Protein AF-A0A952M160-F1 (afdb_monomer_lite)

Sequence (123 aa):
MTPTAAKKGMSYHTGRQPVRLNLLPGMPLDPETYRHLLAVDTAHTLELADSRVKDKSGVEQESHLLRELDADHNIVAHYRVWTHQSLKPPYRRQRGWEKYSPGMTLLDREIRFSTPENGNTLH

Structure (mmCIF, N/CA/C/O backbone):
data_AF-A0A952M160-F1
#
_entry.id   AF-A0A952M160-F1
#
loop_
_atom_site.group_PDB
_atom_site.id
_atom_site.type_symbol
_atom_site.label_atom_id
_atom_site.label_alt_id
_atom_site.label_comp_id
_atom_site.label_asym_id
_atom_site.label_entity_id
_atom_site.label_seq_id
_atom_site.pdbx_PDB_ins_code
_atom_site.Cartn_x
_atom_site.Cartn_y
_atom_site.Cartn_z
_atom_site.occupancy
_atom_site.B_iso_or_equiv
_atom_site.auth_seq_id
_atom_site.auth_comp_id
_atom_site.auth_asym_id
_atom_site.auth_atom_id
_atom_site.pdbx_PDB_model_num
ATOM 1 N N . MET A 1 1 ? -38.369 -43.000 13.986 1.00 36.91 1 MET A N 1
ATOM 2 C CA . MET A 1 1 ? -37.064 -43.628 14.278 1.00 36.91 1 MET A CA 1
ATOM 3 C C . MET A 1 1 ? -36.088 -43.217 13.180 1.00 36.91 1 MET A C 1
ATOM 5 O O . MET A 1 1 ? -36.405 -43.422 12.020 1.00 36.91 1 MET A O 1
ATOM 9 N N . THR A 1 2 ? -34.992 -42.561 13.592 1.00 45.69 2 THR A N 1
ATOM 10 C CA . THR A 1 2 ? -33.736 -42.217 12.872 1.00 45.69 2 THR A CA 1
ATOM 11 C C . THR A 1 2 ? -33.776 -41.461 11.531 1.00 45.69 2 THR A C 1
ATOM 13 O O . THR A 1 2 ? -34.084 -42.057 10.504 1.00 45.69 2 THR A O 1
ATOM 16 N N . PRO A 1 3 ? -33.289 -40.202 11.491 1.00 44.47 3 PRO A N 1
ATOM 17 C CA . PRO A 1 3 ? -32.655 -39.632 10.305 1.00 44.47 3 PRO A CA 1
ATOM 18 C C . PRO A 1 3 ? -31.146 -39.951 10.279 1.00 44.47 3 PRO A C 1
ATOM 20 O O . PRO A 1 3 ? -30.416 -39.677 11.233 1.00 44.47 3 PRO A O 1
ATOM 23 N N . THR A 1 4 ? -30.678 -40.528 9.171 1.00 44.50 4 THR A N 1
ATOM 24 C CA . THR A 1 4 ? -29.259 -40.796 8.892 1.00 44.50 4 THR A CA 1
ATOM 25 C C . THR A 1 4 ? -28.547 -39.502 8.505 1.00 44.50 4 THR A C 1
ATOM 27 O O . THR A 1 4 ? -28.849 -38.890 7.482 1.00 44.50 4 THR A O 1
ATOM 30 N N . ALA A 1 5 ? -27.582 -39.094 9.327 1.00 43.00 5 ALA A N 1
ATOM 31 C CA . ALA A 1 5 ? -26.695 -37.970 9.070 1.00 43.00 5 ALA A CA 1
ATOM 32 C C . ALA A 1 5 ? -25.625 -38.340 8.029 1.00 43.00 5 ALA A C 1
ATOM 34 O O . ALA A 1 5 ? -24.817 -39.239 8.255 1.00 43.00 5 ALA A O 1
ATOM 35 N N . ALA A 1 6 ? -25.568 -37.601 6.920 1.00 42.31 6 ALA A N 1
ATOM 36 C CA . ALA A 1 6 ? -24.436 -37.614 5.999 1.00 42.31 6 ALA A CA 1
ATOM 37 C C . ALA A 1 6 ? -23.590 -36.350 6.224 1.00 42.31 6 ALA A C 1
ATOM 39 O O . ALA A 1 6 ? -23.923 -35.264 5.753 1.00 42.31 6 ALA A O 1
ATOM 40 N N . LYS A 1 7 ? -22.481 -36.493 6.960 1.00 44.91 7 LYS A N 1
ATOM 41 C CA . LYS A 1 7 ? -21.396 -35.502 6.999 1.00 44.91 7 LYS A CA 1
ATOM 42 C C . LYS A 1 7 ? -20.694 -35.510 5.641 1.00 44.91 7 LYS A C 1
ATOM 44 O O . LYS A 1 7 ? -20.002 -36.473 5.322 1.00 44.91 7 LYS A O 1
ATOM 49 N N . LYS A 1 8 ? -20.826 -34.435 4.864 1.00 40.16 8 LYS A N 1
ATOM 50 C CA . LYS A 1 8 ? -19.948 -34.168 3.719 1.00 40.16 8 LYS A CA 1
ATOM 51 C C . LYS A 1 8 ? -19.018 -33.023 4.105 1.00 40.16 8 LYS A C 1
ATOM 53 O O . LYS A 1 8 ? -19.473 -31.913 4.360 1.00 40.16 8 LYS A O 1
ATOM 58 N N . GLY A 1 9 ? -17.729 -33.337 4.225 1.00 35.25 9 GLY A N 1
ATOM 59 C CA . GLY A 1 9 ? -16.678 -32.362 4.482 1.00 35.25 9 GLY A CA 1
ATOM 60 C C . GLY A 1 9 ? -16.650 -31.330 3.362 1.00 35.25 9 GLY A C 1
ATOM 61 O O . GLY A 1 9 ? -16.377 -31.661 2.211 1.00 35.25 9 GLY A O 1
ATOM 62 N N . MET A 1 10 ? -16.968 -30.087 3.707 1.00 32.03 10 MET A N 1
ATOM 63 C CA . MET A 1 10 ? -16.784 -28.933 2.841 1.00 32.03 10 MET A CA 1
ATOM 64 C C . MET A 1 10 ? -15.321 -28.512 2.970 1.00 32.03 10 MET A C 1
ATOM 66 O O . MET A 1 10 ? -14.921 -27.847 3.923 1.00 32.03 10 MET A O 1
ATOM 70 N N . SER A 1 11 ? -14.495 -28.986 2.041 1.00 35.81 11 SER A N 1
ATOM 71 C CA . SER A 1 11 ? -13.146 -28.472 1.843 1.00 35.81 11 SER A CA 1
ATOM 72 C C . SER A 1 11 ? -13.253 -27.016 1.400 1.00 35.81 11 SER A C 1
ATOM 74 O O . SER A 1 11 ? -13.741 -26.732 0.308 1.00 35.81 11 SER A O 1
ATOM 76 N N . TYR A 1 12 ? -12.790 -26.088 2.235 1.00 31.55 12 TYR A N 1
ATOM 77 C CA . TYR A 1 12 ? -12.552 -24.713 1.813 1.00 31.55 12 TYR A CA 1
ATOM 78 C C . TYR A 1 12 ? -11.409 -24.733 0.796 1.00 31.55 12 TYR A C 1
ATOM 80 O O . TYR A 1 12 ? -10.233 -24.805 1.145 1.00 31.55 12 TYR A O 1
ATOM 88 N N . HIS A 1 13 ? -11.751 -24.742 -0.490 1.00 30.84 13 HIS A N 1
ATOM 89 C CA . HIS A 1 13 ? -10.811 -24.384 -1.540 1.00 30.84 13 HIS A CA 1
ATOM 90 C C . HIS A 1 13 ? -10.601 -22.875 -1.468 1.00 30.84 13 HIS A C 1
ATOM 92 O O . HIS A 1 13 ? -11.284 -22.101 -2.133 1.00 30.84 13 HIS A O 1
ATOM 98 N N . THR A 1 14 ? -9.639 -22.454 -0.649 1.00 40.44 14 THR A N 1
ATOM 99 C CA . THR A 1 14 ? -9.074 -21.102 -0.667 1.00 40.44 14 THR A CA 1
ATOM 100 C C . THR A 1 14 ? -8.222 -20.950 -1.930 1.00 40.44 14 THR A C 1
ATOM 102 O O . THR A 1 14 ? -7.002 -20.817 -1.883 1.00 40.44 14 THR A O 1
ATOM 105 N N . GLY A 1 15 ? -8.868 -21.028 -3.094 1.00 31.20 15 GLY A N 1
ATOM 106 C CA . GLY A 1 15 ? -8.278 -20.721 -4.388 1.00 31.20 15 GLY A CA 1
ATOM 107 C C . GLY A 1 15 ? -8.094 -19.214 -4.509 1.00 31.20 15 GLY A C 1
ATOM 108 O O . GLY A 1 15 ? -8.869 -18.548 -5.187 1.00 31.20 15 GLY A O 1
ATOM 109 N N . ARG A 1 16 ? -7.086 -18.666 -3.819 1.00 36.38 16 ARG A N 1
ATOM 110 C CA . ARG A 1 16 ? -6.612 -17.292 -4.023 1.00 36.38 16 ARG A CA 1
ATOM 111 C C . ARG A 1 16 ? -6.083 -17.186 -5.451 1.00 36.38 16 ARG A C 1
ATOM 113 O O . ARG A 1 16 ? -4.928 -17.514 -5.708 1.00 36.38 16 ARG A O 1
ATOM 120 N N . GLN A 1 17 ? -6.911 -16.725 -6.384 1.00 30.89 17 GLN A N 1
ATOM 121 C CA . GLN A 1 17 ? -6.378 -16.197 -7.632 1.00 30.89 17 GLN A CA 1
ATOM 122 C C . GLN A 1 17 ? -5.652 -14.883 -7.309 1.00 30.89 17 GLN A C 1
ATOM 124 O O . GLN A 1 17 ? -6.264 -13.984 -6.727 1.00 30.89 17 GLN A O 1
ATOM 129 N N . PRO A 1 18 ? -4.353 -14.741 -7.626 1.00 35.19 18 PRO A N 1
ATOM 130 C CA . PRO A 1 18 ? -3.667 -13.476 -7.443 1.00 35.19 18 PRO A CA 1
ATOM 131 C C . PRO A 1 18 ? -4.228 -12.492 -8.466 1.00 35.19 18 PRO A C 1
ATOM 133 O O . PRO A 1 18 ? -3.899 -12.562 -9.650 1.00 35.19 18 PRO A O 1
ATOM 136 N N . VAL A 1 19 ? -5.070 -11.565 -8.009 1.00 40.06 19 VAL A N 1
ATOM 137 C CA . VAL A 1 19 ? -5.509 -10.433 -8.826 1.00 40.06 19 VAL A CA 1
ATOM 138 C C . VAL A 1 19 ? -4.243 -9.729 -9.317 1.00 40.06 19 VAL A C 1
ATOM 140 O O . VAL A 1 19 ? -3.422 -9.252 -8.524 1.00 40.06 19 VAL A O 1
ATOM 143 N N . ARG A 1 20 ? -4.001 -9.749 -10.633 1.00 39.59 20 ARG A N 1
ATOM 144 C CA . ARG A 1 20 ? -2.881 -9.023 -11.231 1.00 39.59 20 ARG A CA 1
ATOM 145 C C . ARG A 1 20 ? -3.230 -7.541 -11.179 1.00 39.59 20 ARG A C 1
ATOM 147 O O . ARG A 1 20 ? -3.818 -7.012 -12.112 1.00 39.59 20 ARG A O 1
ATOM 154 N N . LEU A 1 21 ? -2.850 -6.872 -10.093 1.00 50.12 21 LEU A N 1
ATOM 155 C CA . LEU A 1 21 ? -2.903 -5.417 -10.030 1.00 50.12 21 LEU A CA 1
ATOM 156 C C . LEU A 1 21 ? -1.817 -4.866 -10.964 1.00 50.12 21 LEU A C 1
ATOM 158 O O . LEU A 1 21 ? -0.642 -4.763 -10.593 1.00 50.12 21 LEU A O 1
ATOM 162 N N . ASN A 1 22 ? -2.178 -4.625 -12.222 1.00 49.25 22 ASN A N 1
ATOM 163 C CA . ASN A 1 22 ? -1.323 -3.935 -13.177 1.00 49.25 22 ASN A CA 1
ATOM 164 C C . ASN A 1 22 ? -1.337 -2.446 -12.822 1.00 49.25 22 ASN A C 1
ATOM 166 O O . ASN A 1 22 ? -2.024 -1.660 -13.459 1.00 49.25 22 ASN A O 1
ATOM 170 N N . LEU A 1 23 ? -0.591 -2.076 -11.780 1.00 56.03 23 LEU A N 1
ATOM 171 C CA . LEU A 1 23 ? -0.315 -0.678 -11.457 1.00 56.03 23 LEU A CA 1
ATOM 172 C C . LEU A 1 23 ? 0.464 -0.099 -12.640 1.00 56.03 23 LEU A C 1
ATOM 174 O O . LEU A 1 23 ? 1.600 -0.514 -12.883 1.00 56.03 23 LEU A O 1
ATOM 178 N N . LEU A 1 24 ? -0.174 0.730 -13.456 1.00 54.59 24 LEU A N 1
ATOM 179 C CA . LEU A 1 24 ? 0.523 1.481 -14.489 1.00 54.59 24 LEU A CA 1
ATOM 180 C C . LEU A 1 24 ? 1.120 2.727 -13.832 1.00 54.59 24 LEU A C 1
ATOM 182 O O . LEU A 1 24 ? 0.429 3.361 -13.032 1.00 54.59 24 LEU A O 1
ATOM 186 N N . PRO A 1 25 ? 2.377 3.070 -14.141 1.00 52.41 25 PRO A N 1
ATOM 187 C CA . PRO A 1 25 ? 2.999 4.248 -13.562 1.00 52.41 25 PRO A CA 1
ATOM 188 C C . PRO A 1 25 ? 2.256 5.522 -13.971 1.00 52.41 25 PRO A C 1
ATOM 190 O O . PRO A 1 25 ? 1.827 5.663 -15.119 1.00 52.41 25 PRO A O 1
ATOM 193 N N . GLY A 1 26 ? 2.097 6.447 -13.022 1.00 53.84 26 GLY A N 1
ATOM 194 C CA . GLY A 1 26 ? 1.543 7.781 -13.277 1.00 53.84 26 GLY A CA 1
ATOM 195 C C . GLY A 1 26 ? 0.014 7.881 -13.349 1.00 53.84 26 GLY A C 1
ATOM 196 O O . GLY A 1 26 ? -0.496 8.944 -13.702 1.00 53.84 26 GLY A O 1
ATOM 197 N N . MET A 1 27 ? -0.737 6.829 -13.007 1.00 56.31 27 MET A N 1
ATOM 198 C CA . MET A 1 27 ? -2.191 6.947 -12.832 1.00 56.31 27 MET A CA 1
ATOM 199 C C . MET A 1 27 ? -2.548 7.458 -11.426 1.00 56.31 27 MET A C 1
ATOM 201 O O . MET A 1 27 ? -1.935 7.011 -10.454 1.00 56.31 27 MET A O 1
ATOM 205 N N . PRO A 1 28 ? -3.553 8.351 -11.285 1.00 56.88 28 PRO A N 1
ATOM 206 C CA . PRO A 1 28 ? -4.120 8.663 -9.979 1.00 56.88 28 PRO A CA 1
ATOM 207 C C . PRO A 1 28 ? -4.671 7.369 -9.381 1.00 56.88 28 PRO A C 1
ATOM 209 O O . PRO A 1 28 ? -5.586 6.751 -9.928 1.00 56.88 28 PRO A O 1
ATOM 212 N N . LEU A 1 29 ? -4.045 6.925 -8.297 1.00 70.44 29 LEU A N 1
ATOM 213 C CA . LEU A 1 29 ? -4.355 5.655 -7.666 1.00 70.44 29 LEU A CA 1
ATOM 214 C C . LEU A 1 29 ? -5.380 5.868 -6.568 1.00 70.44 29 LEU A C 1
ATOM 216 O O . LEU A 1 29 ? -5.098 6.480 -5.541 1.00 70.44 29 LEU A O 1
ATOM 220 N N . ASP A 1 30 ? -6.572 5.343 -6.816 1.00 81.81 30 ASP 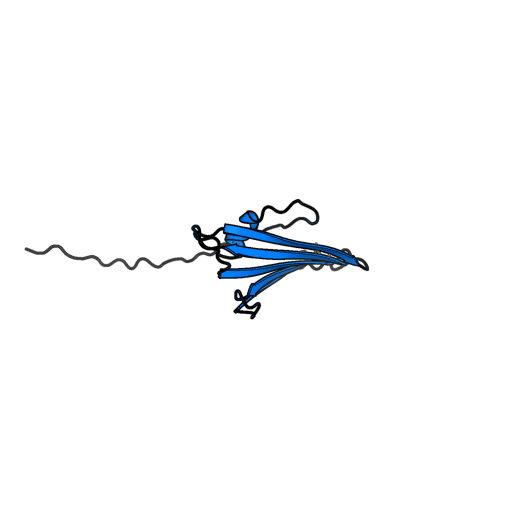A N 1
ATOM 221 C CA . 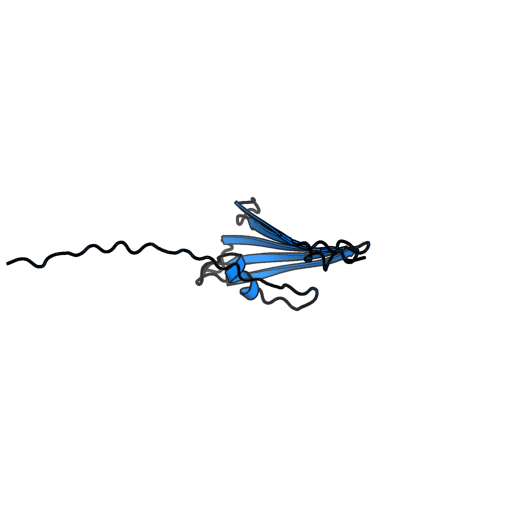ASP A 1 30 ? -7.616 5.238 -5.815 1.00 81.81 30 ASP A CA 1
ATOM 222 C C . ASP A 1 30 ? -7.193 4.213 -4.736 1.00 81.81 30 ASP A C 1
ATOM 224 O O . ASP A 1 30 ? -6.876 3.069 -5.089 1.00 81.81 30 ASP A O 1
ATOM 228 N N . PRO A 1 31 ? -7.149 4.588 -3.440 1.00 84.38 31 PRO A N 1
ATOM 229 C CA . PRO A 1 31 ? -6.704 3.717 -2.347 1.00 84.38 31 PRO A CA 1
ATOM 230 C C . PRO A 1 31 ? -7.430 2.372 -2.283 1.00 84.38 31 PRO A C 1
ATOM 232 O O . PRO A 1 31 ? -6.819 1.356 -1.938 1.00 84.38 31 PRO A O 1
ATOM 235 N N . GLU A 1 32 ? -8.707 2.337 -2.668 1.00 87.12 32 GLU A N 1
ATOM 236 C CA . GLU A 1 32 ? -9.526 1.125 -2.622 1.00 87.12 32 GLU A CA 1
ATOM 237 C C . GLU A 1 32 ? -9.051 0.074 -3.629 1.00 87.12 32 GLU A C 1
ATOM 239 O O . GLU A 1 32 ? -9.219 -1.127 -3.406 1.00 87.12 32 GLU A O 1
ATOM 244 N N . THR A 1 33 ? -8.328 0.491 -4.672 1.00 86.19 33 THR A N 1
ATOM 245 C CA . THR A 1 33 ? -7.647 -0.408 -5.618 1.00 86.19 33 THR A CA 1
ATOM 246 C C . THR A 1 33 ? -6.696 -1.383 -4.905 1.00 86.19 33 THR A C 1
ATOM 248 O O . THR A 1 33 ? -6.463 -2.498 -5.382 1.00 86.19 33 THR A O 1
ATOM 251 N N . TYR A 1 34 ? -6.167 -1.012 -3.733 1.00 86.00 34 TYR A N 1
ATOM 252 C CA . TYR A 1 34 ? -5.280 -1.858 -2.934 1.00 86.00 34 TYR A CA 1
ATOM 253 C C . TYR A 1 34 ? -5.999 -2.765 -1.937 1.00 86.00 34 TYR A C 1
ATOM 255 O O . TYR A 1 34 ? -5.371 -3.694 -1.426 1.00 86.00 34 TYR A O 1
ATOM 263 N N . ARG A 1 35 ? -7.296 -2.569 -1.673 1.00 89.00 35 ARG A N 1
ATOM 264 C CA . ARG A 1 35 ? -8.038 -3.303 -0.632 1.00 89.00 35 ARG A CA 1
ATOM 265 C C . ARG A 1 35 ? -7.904 -4.819 -0.787 1.00 89.00 35 ARG A C 1
ATOM 267 O O . ARG A 1 35 ? -7.569 -5.520 0.166 1.00 89.00 35 ARG A O 1
ATOM 274 N N . HIS A 1 36 ? -8.066 -5.322 -2.012 1.00 86.50 36 HIS A N 1
ATOM 275 C CA . HIS A 1 36 ? -7.909 -6.749 -2.312 1.00 86.50 36 HIS A CA 1
ATOM 276 C C . HIS A 1 36 ? -6.466 -7.248 -2.186 1.00 86.50 36 HIS A C 1
ATOM 278 O O . HIS A 1 36 ? -6.250 -8.394 -1.797 1.00 86.50 36 HIS A O 1
ATOM 284 N N . LEU A 1 37 ? -5.482 -6.411 -2.523 1.00 86.62 37 LEU A N 1
ATOM 285 C CA . LEU A 1 37 ? -4.065 -6.756 -2.400 1.00 86.62 37 LEU A CA 1
ATOM 286 C C . LEU A 1 37 ? -3.651 -6.873 -0.927 1.00 86.62 37 LEU A C 1
ATOM 288 O O . LEU A 1 37 ? -2.896 -7.774 -0.578 1.00 86.62 37 LEU A O 1
ATOM 292 N N . LEU A 1 38 ? -4.154 -5.964 -0.092 1.00 88.69 38 LEU A N 1
ATOM 293 C CA . LEU A 1 38 ? -3.763 -5.791 1.307 1.00 88.69 38 LEU A CA 1
ATOM 294 C C . LEU A 1 38 ? -4.647 -6.563 2.297 1.00 88.69 38 LEU A C 1
ATOM 296 O O . LEU A 1 38 ? -4.357 -6.556 3.494 1.00 88.69 38 LEU A O 1
ATOM 300 N N . ALA A 1 39 ? -5.708 -7.211 1.798 1.00 88.69 39 ALA A N 1
ATOM 301 C CA . ALA A 1 39 ? -6.709 -7.932 2.585 1.00 88.69 39 ALA A CA 1
ATOM 302 C C . ALA A 1 39 ? -7.255 -7.098 3.761 1.00 88.69 39 ALA A C 1
ATOM 304 O O . ALA A 1 39 ? -7.369 -7.595 4.879 1.00 88.69 39 ALA A O 1
ATOM 305 N N . VAL A 1 40 ? -7.549 -5.822 3.495 1.00 88.94 40 VAL A N 1
ATOM 306 C CA . VAL A 1 40 ? -8.130 -4.893 4.476 1.00 88.94 40 VAL A CA 1
ATOM 307 C C . VAL A 1 40 ? -9.581 -5.270 4.750 1.00 88.94 40 VAL A C 1
ATOM 309 O O . VAL A 1 40 ? -10.304 -5.669 3.831 1.00 88.94 40 VAL A O 1
ATOM 312 N N . ASP A 1 41 ? -9.992 -5.162 6.014 1.00 90.06 41 ASP A N 1
ATOM 313 C CA . ASP A 1 41 ? -11.363 -5.459 6.421 1.00 90.06 41 ASP A CA 1
ATOM 314 C C . ASP A 1 41 ? -12.359 -4.534 5.708 1.00 90.06 41 ASP A C 1
ATOM 316 O O . ASP A 1 41 ? -12.095 -3.355 5.475 1.00 90.06 41 ASP A O 1
ATOM 320 N N . THR A 1 42 ? -13.531 -5.056 5.351 1.00 89.56 42 THR A N 1
ATOM 321 C CA . THR A 1 42 ? -14.550 -4.267 4.652 1.00 89.56 42 THR A CA 1
ATOM 322 C C . THR A 1 42 ? -15.104 -3.110 5.476 1.00 89.56 42 THR A C 1
ATOM 324 O O . THR A 1 42 ? -15.539 -2.125 4.882 1.00 89.56 42 THR A O 1
ATOM 327 N N . ALA A 1 43 ? -15.085 -3.224 6.808 1.00 92.88 43 ALA A N 1
ATOM 328 C CA . ALA A 1 43 ? -15.513 -2.174 7.728 1.00 92.88 43 ALA A CA 1
ATOM 329 C C . ALA A 1 43 ? -14.462 -1.067 7.905 1.00 92.88 43 ALA A C 1
ATOM 331 O O . ALA A 1 43 ? -14.761 -0.033 8.499 1.00 92.88 43 ALA A O 1
ATOM 332 N N . HIS A 1 44 ? -13.240 -1.281 7.416 1.00 94.50 44 HIS A N 1
ATOM 333 C CA . HIS A 1 44 ? -12.158 -0.314 7.501 1.00 94.50 44 HIS A CA 1
ATOM 334 C C . HIS A 1 44 ? -12.089 0.553 6.242 1.00 94.50 44 HIS A C 1
ATOM 336 O O . HIS A 1 44 ? -12.582 0.194 5.165 1.00 94.50 44 HIS A O 1
ATOM 342 N N . THR A 1 45 ? -11.441 1.704 6.383 1.00 94.44 45 THR A N 1
ATOM 343 C CA . THR A 1 45 ? -11.174 2.636 5.284 1.00 94.44 45 THR A CA 1
ATOM 344 C C . THR A 1 45 ? -9.680 2.679 4.990 1.00 94.44 45 THR A C 1
ATOM 346 O O . THR A 1 45 ? -8.861 2.645 5.909 1.00 94.44 45 THR A O 1
ATOM 349 N N . LEU A 1 46 ? -9.316 2.757 3.708 1.00 94.44 46 LEU A N 1
ATOM 350 C CA . LEU A 1 46 ? -7.950 3.031 3.275 1.00 94.44 46 LEU A CA 1
ATOM 351 C C . LEU A 1 46 ? -7.807 4.490 2.850 1.00 94.44 46 LEU A C 1
ATOM 353 O O . LEU A 1 46 ? -8.482 4.948 1.933 1.00 94.44 46 LEU A O 1
ATOM 357 N N . GLU A 1 47 ? -6.861 5.196 3.459 1.00 94.31 47 GLU A N 1
ATOM 358 C CA . GLU A 1 47 ? -6.509 6.563 3.078 1.00 94.31 47 GLU A CA 1
ATOM 359 C C . GLU A 1 47 ? -5.084 6.636 2.532 1.00 94.31 47 GLU A C 1
ATOM 361 O O . GLU A 1 47 ? -4.157 6.064 3.109 1.00 94.31 47 GLU A O 1
ATOM 366 N N . LEU A 1 48 ? -4.880 7.385 1.445 1.00 93.31 48 LEU A N 1
ATOM 367 C CA . LEU A 1 48 ? -3.542 7.695 0.940 1.00 93.31 48 LEU A CA 1
ATOM 368 C C . LEU A 1 48 ? -2.904 8.788 1.803 1.00 93.31 48 LEU A C 1
ATOM 370 O O . LEU A 1 48 ? -3.389 9.914 1.856 1.00 93.31 48 LEU A O 1
ATOM 374 N N . ALA A 1 49 ? -1.790 8.463 2.451 1.00 92.94 49 ALA A N 1
ATOM 375 C CA . ALA A 1 49 ? -1.039 9.391 3.289 1.00 92.94 49 ALA A CA 1
ATOM 376 C C . ALA A 1 49 ? 0.134 10.051 2.551 1.00 92.94 49 ALA A C 1
ATOM 378 O O . ALA A 1 49 ? 0.446 11.208 2.817 1.00 92.94 49 ALA A O 1
ATOM 379 N N . ASP A 1 50 ? 0.809 9.318 1.664 1.00 91.75 50 ASP A N 1
ATOM 380 C CA . ASP A 1 50 ? 1.940 9.824 0.878 1.00 91.75 50 ASP A CA 1
ATOM 381 C C . ASP A 1 50 ? 2.049 9.052 -0.437 1.00 91.75 50 ASP A C 1
ATOM 383 O O . ASP A 1 50 ? 1.743 7.861 -0.500 1.00 91.75 50 ASP A O 1
ATOM 387 N N . SER A 1 51 ? 2.525 9.717 -1.484 1.00 90.88 51 SER A N 1
ATOM 388 C CA . SER A 1 51 ? 2.814 9.089 -2.769 1.00 90.88 51 SER A CA 1
ATOM 389 C C . SER A 1 51 ? 4.076 9.693 -3.364 1.00 90.88 51 SER A C 1
ATOM 391 O O . SER A 1 51 ? 4.271 10.909 -3.351 1.00 90.88 51 SER A O 1
ATOM 393 N N . ARG A 1 52 ? 4.970 8.835 -3.856 1.00 89.12 52 ARG A N 1
ATOM 394 C CA . ARG A 1 52 ? 6.254 9.239 -4.427 1.00 89.12 52 ARG A CA 1
ATOM 395 C C . ARG A 1 52 ? 6.538 8.447 -5.682 1.00 89.12 52 ARG A C 1
ATOM 397 O O . ARG A 1 52 ? 6.540 7.220 -5.651 1.00 89.12 52 ARG A O 1
ATOM 404 N N . VAL A 1 53 ? 6.904 9.170 -6.731 1.00 88.25 53 VAL A N 1
ATOM 405 C CA . VAL A 1 53 ? 7.468 8.617 -7.960 1.00 88.25 53 VAL A CA 1
ATOM 406 C C . VAL A 1 53 ? 8.885 9.158 -8.110 1.00 88.25 53 VAL A C 1
ATOM 408 O O . VAL A 1 53 ? 9.142 10.342 -7.887 1.00 88.25 53 VAL A O 1
ATOM 411 N N . LYS A 1 54 ? 9.827 8.283 -8.445 1.00 86.81 54 LYS A N 1
ATOM 412 C CA . LYS A 1 54 ? 11.214 8.624 -8.748 1.00 86.81 54 LYS A CA 1
ATOM 413 C C . LYS A 1 54 ? 11.622 7.914 -10.022 1.00 86.81 54 LYS A C 1
ATOM 415 O O . LYS A 1 54 ? 11.643 6.690 -10.052 1.00 86.81 54 LYS A O 1
ATOM 420 N N . ASP A 1 55 ? 12.029 8.679 -11.021 1.00 85.06 55 ASP A N 1
ATOM 421 C CA . ASP A 1 55 ? 12.760 8.146 -12.163 1.00 85.06 55 ASP A CA 1
ATOM 422 C C . ASP A 1 55 ? 14.245 8.475 -11.998 1.00 85.06 55 ASP A C 1
ATOM 424 O O . ASP A 1 55 ? 14.628 9.627 -11.766 1.00 85.06 55 ASP A O 1
ATOM 428 N N . LYS A 1 56 ? 15.099 7.450 -12.035 1.00 80.44 56 LYS A N 1
ATOM 429 C CA . LYS A 1 56 ? 16.549 7.640 -12.007 1.00 80.44 56 LYS A CA 1
ATOM 430 C C . LYS A 1 56 ? 17.261 6.564 -12.809 1.00 80.44 56 LYS A C 1
ATOM 432 O O . LYS A 1 56 ? 17.132 5.373 -12.547 1.00 80.44 56 LYS A O 1
ATOM 437 N N . SER A 1 57 ? 18.112 7.004 -13.735 1.00 81.69 57 SER A N 1
ATOM 438 C CA . SER A 1 57 ? 19.039 6.144 -14.485 1.00 81.69 57 SER A CA 1
ATOM 439 C C . SER A 1 57 ? 18.366 5.001 -15.267 1.00 81.69 57 SER A C 1
ATOM 441 O O . SER A 1 57 ? 18.982 3.954 -15.480 1.00 81.69 57 SER A O 1
ATOM 443 N N . GLY A 1 58 ? 17.132 5.199 -15.745 1.00 82.38 58 GLY A N 1
ATOM 444 C CA . GLY A 1 58 ? 16.361 4.160 -16.436 1.00 82.38 58 GLY A CA 1
ATOM 445 C C . GLY A 1 58 ? 15.734 3.140 -15.484 1.00 82.38 58 GLY A C 1
ATOM 446 O O . GLY A 1 58 ? 15.555 1.979 -15.856 1.00 82.38 58 GLY A O 1
ATOM 447 N N . VAL A 1 59 ? 15.455 3.552 -14.249 1.00 84.88 59 VAL A N 1
ATOM 448 C CA . VAL A 1 59 ? 14.649 2.817 -13.278 1.00 84.88 59 VAL A CA 1
ATOM 449 C C . VAL A 1 59 ? 13.594 3.766 -12.736 1.00 84.88 59 VAL A C 1
ATOM 451 O O . VAL A 1 59 ? 13.927 4.814 -12.186 1.00 84.88 59 VAL A O 1
ATOM 454 N N . GLU A 1 60 ? 12.344 3.346 -12.840 1.00 89.00 60 GLU A N 1
ATOM 455 C CA . GLU A 1 60 ? 11.202 4.021 -12.253 1.00 89.00 60 GLU A CA 1
ATOM 456 C C . GLU A 1 60 ? 10.830 3.327 -10.941 1.00 89.00 60 GLU A C 1
ATOM 458 O O . GLU A 1 60 ? 10.734 2.098 -10.857 1.00 89.00 60 GLU A O 1
ATOM 463 N N . GLN A 1 61 ? 10.667 4.114 -9.887 1.00 90.00 61 GLN A N 1
ATOM 464 C CA . GLN A 1 61 ? 10.278 3.664 -8.563 1.00 90.00 61 GLN A CA 1
ATOM 465 C C . GLN A 1 61 ? 9.039 4.431 -8.139 1.00 90.00 61 GLN A C 1
ATOM 467 O O . GLN A 1 61 ? 9.053 5.656 -8.083 1.00 90.00 61 GLN A O 1
ATOM 472 N N . GLU A 1 62 ? 7.995 3.709 -7.775 1.00 90.88 62 GLU A N 1
ATOM 473 C CA . GLU A 1 62 ? 6.773 4.276 -7.229 1.00 90.88 62 GLU A CA 1
ATOM 474 C C . GLU A 1 62 ? 6.540 3.686 -5.842 1.00 90.88 62 GLU A C 1
ATOM 476 O O . GLU A 1 62 ? 6.753 2.492 -5.619 1.00 90.88 62 GLU A O 1
ATOM 481 N N . SER A 1 63 ? 6.143 4.522 -4.889 1.00 92.19 63 SER A N 1
ATOM 482 C CA . SER A 1 63 ? 5.774 4.089 -3.548 1.00 92.19 63 SER A CA 1
ATOM 483 C C . SER A 1 63 ? 4.620 4.913 -3.006 1.00 92.19 63 SER A C 1
ATOM 485 O O . SER A 1 63 ? 4.682 6.140 -3.040 1.00 92.19 63 SER A O 1
ATOM 487 N N . HIS A 1 64 ? 3.637 4.237 -2.428 1.00 93.12 64 HIS A N 1
ATOM 488 C CA . HIS A 1 64 ? 2.463 4.819 -1.792 1.00 93.12 64 HIS A CA 1
ATOM 489 C C . HIS A 1 64 ? 2.410 4.370 -0.338 1.00 93.12 64 HIS A C 1
ATOM 491 O O . HIS A 1 64 ? 2.583 3.185 -0.046 1.00 93.12 64 HIS A O 1
ATOM 497 N N . LEU A 1 65 ? 2.179 5.311 0.569 1.00 94.62 65 LEU A N 1
ATOM 498 C CA . LEU A 1 65 ? 1.911 5.044 1.973 1.00 94.62 65 LEU A CA 1
ATOM 499 C C . LEU A 1 65 ? 0.414 5.211 2.214 1.00 94.62 65 LEU A C 1
ATOM 501 O O . LEU A 1 65 ? -0.136 6.276 1.943 1.00 94.62 65 LEU A O 1
ATOM 505 N N . LEU A 1 66 ? -0.225 4.181 2.753 1.00 95.69 66 LEU A N 1
ATOM 506 C CA . LEU A 1 66 ? -1.632 4.175 3.114 1.00 95.69 66 LEU A CA 1
ATOM 507 C C . LEU A 1 66 ? -1.810 4.011 4.622 1.00 95.69 66 LEU A C 1
ATOM 509 O O . LEU A 1 66 ? -0.956 3.439 5.309 1.00 95.69 66 LEU A O 1
ATOM 513 N N . ARG A 1 67 ? -2.936 4.502 5.126 1.00 96.69 67 ARG A N 1
ATOM 514 C CA . ARG A 1 67 ? -3.427 4.289 6.489 1.00 96.69 67 ARG A CA 1
ATOM 515 C C . ARG A 1 67 ? -4.693 3.453 6.417 1.00 96.69 67 ARG A C 1
ATOM 517 O O . ARG A 1 67 ? -5.568 3.744 5.611 1.00 96.69 67 ARG A O 1
ATOM 524 N N . GLU A 1 68 ? -4.764 2.426 7.248 1.00 96.75 68 GLU A N 1
ATOM 525 C CA . GLU A 1 68 ? -5.995 1.688 7.512 1.00 96.75 68 GLU A CA 1
ATOM 526 C C . GLU A 1 68 ? -6.643 2.291 8.753 1.00 96.75 68 GLU A C 1
ATOM 528 O O . GLU A 1 68 ? -6.004 2.367 9.809 1.00 96.75 68 GLU A O 1
ATOM 533 N N . LEU A 1 69 ? -7.883 2.741 8.597 1.00 97.25 69 LEU A N 1
ATOM 534 C CA . LEU A 1 69 ? -8.700 3.315 9.655 1.00 97.25 69 LEU A CA 1
ATOM 535 C C . LEU A 1 69 ? -9.841 2.366 10.011 1.00 97.25 69 LEU A C 1
ATOM 537 O O . LEU A 1 69 ? -10.489 1.832 9.109 1.00 97.25 69 LEU A O 1
ATOM 541 N N . ASP A 1 70 ? -10.109 2.192 11.302 1.00 96.25 70 ASP A N 1
ATOM 542 C CA . ASP A 1 70 ? -11.337 1.535 11.757 1.00 96.25 70 ASP A CA 1
ATOM 543 C C . ASP A 1 70 ? -12.577 2.435 11.568 1.00 96.25 70 ASP A C 1
ATOM 545 O O . ASP A 1 70 ? -12.491 3.567 11.082 1.00 96.25 70 ASP A O 1
ATOM 549 N N . ALA A 1 71 ? -13.753 1.930 11.951 1.00 95.00 71 ALA A N 1
ATOM 550 C CA . ALA A 1 71 ? -15.015 2.670 11.861 1.00 95.00 71 ALA A CA 1
ATOM 551 C C . ALA A 1 71 ? -15.040 3.953 12.721 1.00 95.00 71 ALA A C 1
ATOM 553 O O . ALA A 1 71 ? -15.783 4.889 12.419 1.00 95.00 71 ALA A O 1
ATOM 554 N N . ASP A 1 72 ? -14.206 4.011 13.759 1.00 96.62 72 ASP A N 1
ATOM 555 C CA . ASP A 1 72 ? -14.057 5.147 14.667 1.00 96.62 72 ASP A CA 1
ATOM 556 C C . ASP A 1 72 ? -12.947 6.116 14.206 1.00 96.62 72 ASP A C 1
ATOM 558 O O . ASP A 1 72 ? -12.643 7.087 14.897 1.00 96.62 72 ASP A O 1
ATOM 562 N N . HIS A 1 73 ? -12.381 5.899 13.012 1.00 94.25 73 HIS A N 1
ATOM 563 C CA . HIS A 1 73 ? -11.285 6.669 12.414 1.00 94.25 73 HIS A CA 1
ATOM 564 C C . HIS A 1 73 ? -9.950 6.576 13.174 1.00 94.25 73 HIS A C 1
ATOM 566 O O . HIS A 1 73 ? -9.075 7.434 13.013 1.00 94.25 73 HIS A O 1
ATOM 572 N N . ASN A 1 74 ? -9.741 5.524 13.968 1.00 96.62 74 ASN A N 1
ATOM 573 C CA . ASN A 1 74 ? -8.435 5.249 14.556 1.00 96.62 74 ASN A CA 1
ATOM 574 C C . ASN A 1 74 ? -7.537 4.533 13.549 1.00 96.62 74 ASN A C 1
ATOM 576 O O . ASN A 1 74 ? -7.968 3.631 12.833 1.00 96.62 74 ASN A O 1
ATOM 580 N N . ILE A 1 75 ? -6.250 4.882 13.543 1.00 97.19 75 ILE A N 1
ATOM 581 C CA . ILE A 1 75 ? -5.258 4.178 12.728 1.00 97.19 75 ILE A CA 1
ATOM 582 C C . ILE A 1 75 ? -5.003 2.799 13.333 1.00 97.19 75 ILE A C 1
ATOM 584 O O . ILE A 1 75 ? -4.455 2.690 14.431 1.00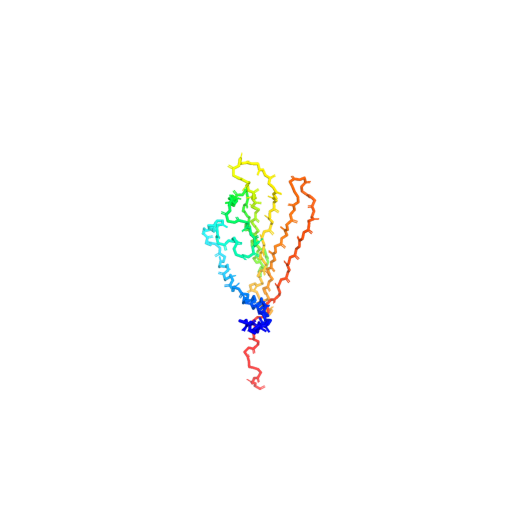 97.19 75 ILE A O 1
ATOM 588 N N . VAL A 1 76 ? -5.325 1.751 12.578 1.00 96.75 76 VAL A N 1
ATOM 589 C CA . VAL A 1 76 ? -5.078 0.355 12.972 1.00 96.75 76 VAL A CA 1
ATOM 590 C C . VAL A 1 76 ? -3.863 -0.250 12.270 1.00 96.75 76 VAL A C 1
ATOM 592 O O . VAL A 1 76 ? -3.238 -1.168 12.805 1.00 96.75 76 VAL A O 1
ATOM 595 N N . ALA A 1 77 ? -3.468 0.290 11.113 1.00 97.12 77 ALA A N 1
ATOM 596 C CA . ALA A 1 77 ? -2.239 -0.093 10.424 1.00 97.12 77 ALA A CA 1
ATOM 597 C C . ALA A 1 77 ? -1.758 0.970 9.428 1.00 97.12 77 ALA A C 1
ATOM 599 O O . ALA A 1 77 ? -2.515 1.826 8.967 1.00 97.12 77 ALA A O 1
ATOM 600 N N . HIS A 1 78 ? -0.491 0.848 9.036 1.00 97.19 78 HIS A N 1
ATOM 601 C CA . HIS A 1 78 ? 0.046 1.513 7.853 1.00 97.19 78 HIS A CA 1
ATOM 602 C C . HIS A 1 78 ? 0.433 0.484 6.802 1.00 97.19 78 HIS A C 1
ATOM 604 O O . HIS A 1 78 ? 0.902 -0.607 7.125 1.00 97.19 78 HIS A O 1
ATOM 610 N N . TYR A 1 79 ? 0.314 0.866 5.540 1.00 96.44 79 TYR A N 1
ATOM 611 C CA . TYR A 1 79 ? 0.748 0.048 4.422 1.00 96.44 79 TYR A CA 1
ATOM 612 C C . TYR A 1 79 ? 1.669 0.840 3.520 1.00 96.44 79 TYR A C 1
ATOM 614 O O . TYR A 1 79 ? 1.347 1.956 3.135 1.00 96.44 79 TYR A O 1
ATOM 622 N N . ARG A 1 80 ? 2.796 0.256 3.129 1.00 95.50 80 ARG A N 1
ATOM 623 C CA . ARG A 1 80 ? 3.625 0.800 2.058 1.00 95.50 80 ARG A CA 1
ATOM 624 C C . ARG A 1 80 ? 3.533 -0.117 0.860 1.00 95.50 80 ARG A C 1
ATOM 626 O O . ARG A 1 80 ? 4.027 -1.234 0.924 1.00 95.50 80 ARG A O 1
ATOM 633 N N . VAL A 1 81 ? 2.947 0.357 -0.228 1.00 93.75 81 VAL A N 1
ATOM 634 C CA . VAL A 1 81 ? 2.922 -0.353 -1.510 1.00 93.75 81 VAL A CA 1
ATOM 635 C C . VAL A 1 81 ? 3.965 0.268 -2.418 1.00 93.75 81 VAL A C 1
ATOM 637 O O . VAL A 1 81 ? 4.106 1.487 -2.452 1.00 93.75 81 VAL A O 1
ATOM 640 N N . TRP A 1 82 ? 4.727 -0.544 -3.139 1.00 93.06 82 TRP A N 1
ATOM 641 C CA . TRP A 1 82 ? 5.783 -0.036 -4.003 1.00 93.06 82 TRP A CA 1
ATOM 642 C C . TRP A 1 82 ? 5.974 -0.877 -5.256 1.00 93.06 82 TRP A C 1
ATOM 644 O O . TRP A 1 82 ? 5.729 -2.086 -5.280 1.00 93.06 82 TRP A O 1
ATOM 654 N N . THR A 1 83 ? 6.463 -0.229 -6.308 1.00 90.81 83 THR A N 1
ATOM 655 C CA . THR A 1 83 ? 6.887 -0.870 -7.548 1.00 90.81 83 THR A CA 1
ATOM 656 C C . THR A 1 83 ? 8.227 -0.317 -7.997 1.00 90.81 83 THR A C 1
ATOM 658 O O . THR A 1 83 ? 8.437 0.889 -7.969 1.00 90.81 83 THR A O 1
ATOM 661 N N . HIS A 1 84 ? 9.118 -1.193 -8.448 1.00 89.88 84 HIS A N 1
ATOM 662 C CA . HIS A 1 84 ? 10.336 -0.831 -9.163 1.00 89.88 84 HIS A CA 1
ATOM 663 C C . HIS A 1 84 ? 10.283 -1.422 -10.566 1.00 89.88 84 HIS A C 1
ATOM 665 O O . HIS A 1 84 ? 10.101 -2.630 -10.725 1.00 89.88 84 HIS A O 1
ATOM 671 N N . GLN A 1 85 ? 10.494 -0.599 -11.580 1.00 88.38 85 GLN A N 1
ATOM 672 C CA . GLN A 1 85 ? 10.518 -1.008 -12.974 1.00 88.38 85 GLN A CA 1
ATOM 673 C C . GLN A 1 85 ? 11.820 -0.550 -13.619 1.00 88.38 85 GLN A C 1
ATOM 675 O O . GLN A 1 85 ? 12.162 0.626 -13.607 1.00 88.38 85 GLN A O 1
ATOM 680 N N . SER A 1 86 ? 12.559 -1.486 -14.208 1.00 86.00 86 SER A N 1
ATOM 681 C CA . SER A 1 86 ? 13.678 -1.138 -15.073 1.00 86.00 86 SER A CA 1
ATOM 682 C C . SER A 1 86 ? 13.154 -0.773 -16.459 1.00 86.00 86 SER A C 1
ATOM 684 O O . SER A 1 86 ? 12.438 -1.552 -17.085 1.00 86.00 86 SER A O 1
ATOM 686 N N . LEU A 1 87 ? 13.538 0.405 -16.944 1.00 84.12 87 LEU A N 1
ATOM 687 C CA . LEU A 1 87 ? 13.238 0.911 -18.285 1.00 84.12 87 LEU A CA 1
ATOM 688 C C . LEU A 1 87 ? 14.280 0.462 -19.323 1.00 84.12 87 LEU A C 1
ATOM 690 O O . LEU A 1 87 ? 14.179 0.806 -20.498 1.00 84.12 87 LEU A O 1
ATOM 694 N N . LYS A 1 88 ? 15.294 -0.302 -18.900 1.00 83.56 88 LYS A N 1
ATOM 695 C CA . LYS A 1 88 ? 16.329 -0.885 -19.760 1.00 83.56 88 LYS A CA 1
ATOM 696 C C . LYS A 1 88 ? 16.262 -2.411 -19.703 1.00 83.56 88 LYS A C 1
ATOM 698 O O . LYS A 1 88 ? 15.863 -2.951 -18.668 1.00 83.56 88 LYS A O 1
ATOM 703 N N . PRO A 1 89 ? 16.688 -3.125 -20.761 1.00 79.25 89 PRO A N 1
ATOM 704 C CA . PRO A 1 89 ? 16.838 -4.574 -20.711 1.00 79.25 89 PRO A CA 1
ATOM 705 C C . PRO A 1 89 ? 17.645 -5.003 -19.471 1.00 79.25 89 PRO A C 1
ATOM 707 O O . PRO A 1 89 ? 18.650 -4.361 -19.155 1.00 79.25 89 PRO A O 1
ATOM 710 N N . PRO A 1 90 ? 17.228 -6.059 -18.748 1.00 81.62 90 PRO A N 1
ATOM 711 C CA . PRO A 1 90 ? 16.175 -7.023 -19.088 1.00 81.62 90 PRO A CA 1
ATOM 712 C C . PRO A 1 90 ? 14.759 -6.648 -18.584 1.00 81.62 90 PRO A C 1
ATOM 714 O O . PRO A 1 90 ? 13.978 -7.532 -18.244 1.00 81.62 90 PRO A O 1
ATOM 717 N N . TYR A 1 91 ? 14.430 -5.352 -18.492 1.00 82.56 91 TYR A N 1
ATOM 718 C CA . TYR A 1 91 ? 13.090 -4.811 -18.199 1.00 82.56 91 TYR A CA 1
ATOM 719 C C . TYR A 1 91 ? 12.424 -5.423 -16.957 1.00 82.56 91 TYR A C 1
ATOM 721 O O . TYR A 1 91 ? 11.230 -5.722 -16.932 1.00 82.56 91 TYR A O 1
ATOM 729 N N . ARG A 1 92 ? 13.216 -5.663 -15.907 1.00 85.06 92 ARG A N 1
ATOM 730 C CA . ARG A 1 92 ? 12.730 -6.305 -14.680 1.00 85.06 92 ARG A CA 1
ATOM 731 C C . ARG A 1 92 ? 11.710 -5.423 -13.980 1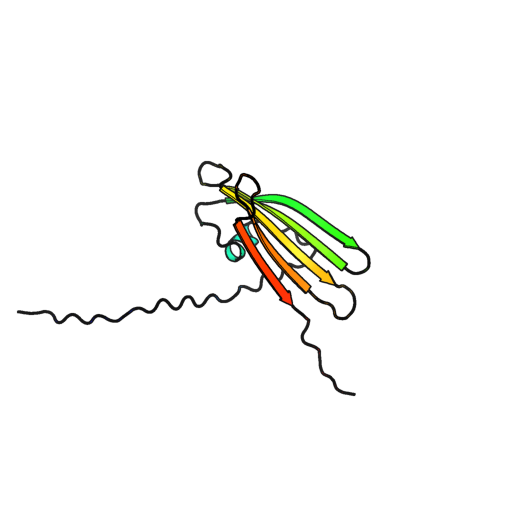.00 85.06 92 ARG A C 1
ATOM 733 O O . ARG A 1 92 ? 11.934 -4.223 -13.824 1.00 85.06 92 ARG A O 1
ATOM 740 N N . ARG A 1 93 ? 10.660 -6.047 -13.454 1.00 87.06 93 ARG A N 1
ATOM 741 C CA . ARG A 1 93 ? 9.679 -5.400 -12.592 1.00 87.06 93 ARG A CA 1
ATOM 742 C C . ARG A 1 93 ? 9.620 -6.093 -11.237 1.00 87.06 93 ARG A C 1
ATOM 744 O O . ARG A 1 93 ? 9.559 -7.315 -11.139 1.00 87.06 93 ARG A O 1
ATOM 751 N N . GLN A 1 94 ? 9.625 -5.301 -10.180 1.00 90.62 94 GLN A N 1
ATOM 752 C CA . GLN A 1 94 ? 9.391 -5.736 -8.813 1.00 90.62 94 GLN A CA 1
ATOM 753 C C . GLN A 1 94 ? 8.211 -4.954 -8.269 1.00 90.62 94 GLN A C 1
ATOM 755 O O . GLN A 1 94 ? 8.040 -3.775 -8.572 1.00 90.62 94 GLN A O 1
ATOM 760 N N . ARG A 1 95 ? 7.390 -5.610 -7.468 1.00 90.75 95 ARG A N 1
ATOM 761 C CA . ARG A 1 95 ? 6.332 -4.953 -6.714 1.00 90.75 95 ARG A CA 1
ATOM 762 C C . ARG A 1 95 ? 6.212 -5.612 -5.363 1.00 90.75 95 ARG A C 1
ATOM 764 O O . ARG A 1 95 ? 6.440 -6.815 -5.250 1.00 90.75 95 ARG A O 1
ATOM 771 N N . GLY A 1 96 ? 5.815 -4.852 -4.370 1.00 93.00 96 GLY A N 1
ATOM 772 C CA . GLY A 1 96 ? 5.607 -5.391 -3.048 1.00 93.00 96 GLY A CA 1
ATOM 773 C C . GLY A 1 96 ? 4.743 -4.488 -2.207 1.00 93.00 96 GLY A C 1
ATOM 774 O O . GLY A 1 96 ? 4.398 -3.372 -2.600 1.00 93.00 96 GLY A O 1
ATOM 775 N N . TRP A 1 97 ? 4.398 -5.007 -1.045 1.00 95.12 97 TRP A N 1
ATOM 776 C CA . TRP A 1 97 ? 3.766 -4.238 0.000 1.00 95.12 97 TRP A CA 1
ATOM 777 C C . TRP A 1 97 ? 4.335 -4.639 1.356 1.00 95.12 97 TRP A C 1
ATOM 779 O O . TRP A 1 97 ? 4.828 -5.751 1.540 1.00 95.12 97 TRP A O 1
ATOM 789 N N . GLU A 1 98 ? 4.284 -3.709 2.293 1.00 97.25 98 GLU A N 1
ATOM 790 C CA . GLU A 1 98 ? 4.718 -3.868 3.675 1.00 97.25 98 GLU A CA 1
ATOM 791 C C . GLU A 1 98 ? 3.572 -3.384 4.571 1.00 97.25 98 GLU A C 1
ATOM 793 O O . GLU A 1 98 ? 3.033 -2.303 4.330 1.00 97.25 98 GLU A O 1
ATOM 798 N N . LYS A 1 99 ? 3.178 -4.175 5.574 1.00 97.25 99 LYS A N 1
ATOM 799 C CA . LYS A 1 99 ? 2.211 -3.789 6.611 1.00 97.25 99 LYS A CA 1
ATOM 800 C C . LYS A 1 99 ? 2.969 -3.426 7.878 1.00 97.25 99 LYS A C 1
ATOM 802 O O . LYS A 1 99 ? 3.837 -4.180 8.314 1.00 97.25 99 LYS A O 1
ATOM 807 N N . TYR A 1 100 ? 2.600 -2.319 8.501 1.00 97.69 100 TYR A N 1
ATOM 808 C CA . TYR A 1 100 ? 3.156 -1.854 9.763 1.00 97.69 100 TYR A CA 1
ATOM 809 C C . TYR A 1 100 ? 2.052 -1.660 10.800 1.00 97.69 100 TYR A C 1
ATOM 811 O O . TYR A 1 100 ? 0.903 -1.373 10.462 1.00 97.69 100 TYR A O 1
ATOM 819 N N . SER A 1 101 ? 2.418 -1.781 12.072 1.00 96.31 101 SER A N 1
ATOM 820 C CA . SER A 1 101 ? 1.578 -1.367 13.194 1.00 96.31 101 SER A CA 1
ATOM 821 C C . SER A 1 101 ? 1.379 0.155 13.188 1.00 96.31 101 SER A C 1
ATOM 823 O O . SER A 1 101 ? 2.158 0.860 12.540 1.00 96.31 101 SER A O 1
ATOM 825 N N . PRO A 1 102 ? 0.419 0.699 13.961 1.00 96.31 102 PRO A N 1
ATOM 826 C CA . PRO A 1 102 ? 0.265 2.151 14.126 1.00 96.31 102 PRO A CA 1
ATOM 827 C C . PRO A 1 102 ? 1.544 2.847 14.625 1.00 96.31 102 PRO A C 1
ATOM 829 O O . PRO A 1 102 ? 1.798 4.005 14.318 1.00 96.31 102 PRO A O 1
ATOM 832 N N . GLY A 1 103 ? 2.399 2.121 15.354 1.00 95.56 103 GLY A N 1
ATOM 833 C CA . GLY A 1 103 ? 3.720 2.580 15.793 1.00 95.56 103 GLY A CA 1
ATOM 834 C C . GLY A 1 103 ? 4.843 2.387 14.764 1.00 95.56 103 GLY A C 1
ATOM 835 O O . GLY A 1 103 ? 6.008 2.373 15.151 1.00 95.56 103 GLY A O 1
ATOM 836 N N . MET A 1 104 ? 4.526 2.172 13.482 1.00 93.94 104 MET A N 1
ATOM 837 C CA . MET A 1 104 ? 5.488 1.970 12.384 1.00 93.94 104 MET A CA 1
ATOM 838 C C . MET A 1 104 ? 6.441 0.772 12.570 1.00 93.94 104 MET A C 1
ATOM 840 O O . MET A 1 104 ? 7.542 0.742 12.020 1.00 93.94 104 MET A O 1
ATOM 844 N N . THR A 1 105 ? 6.019 -0.257 13.311 1.00 96.69 105 THR A N 1
ATOM 845 C CA . THR A 1 105 ? 6.755 -1.531 13.403 1.00 96.69 105 THR A CA 1
ATOM 846 C C . THR A 1 105 ? 6.308 -2.464 12.285 1.00 96.69 105 THR A C 1
ATOM 848 O O . THR A 1 105 ? 5.109 -2.650 12.106 1.00 96.69 105 THR A O 1
ATOM 851 N N . LEU A 1 106 ? 7.241 -3.059 11.535 1.00 97.06 106 LEU A N 1
ATOM 852 C CA . LEU A 1 106 ? 6.913 -3.981 10.440 1.00 97.06 106 LEU A CA 1
ATOM 853 C C . LEU A 1 106 ? 6.204 -5.235 10.980 1.00 97.06 106 LEU A C 1
ATOM 855 O O . LEU A 1 106 ? 6.731 -5.907 11.864 1.00 97.06 106 LEU A O 1
ATOM 859 N N . LEU A 1 107 ? 5.032 -5.542 10.428 1.00 95.75 107 LEU A N 1
ATOM 860 C CA . LEU A 1 107 ? 4.202 -6.693 10.792 1.00 95.75 107 LEU A CA 1
ATOM 861 C C . LEU A 1 107 ? 4.234 -7.785 9.723 1.00 95.75 107 LEU A C 1
ATOM 863 O O . LEU A 1 107 ? 4.364 -8.957 10.056 1.00 95.75 107 LEU A O 1
ATOM 867 N N . ASP A 1 108 ? 4.116 -7.403 8.451 1.00 95.69 108 ASP A N 1
ATOM 868 C CA . ASP A 1 108 ? 4.061 -8.344 7.331 1.00 95.69 108 ASP A CA 1
ATOM 869 C C . ASP A 1 108 ? 4.603 -7.697 6.049 1.00 95.69 108 ASP A C 1
ATOM 871 O O . ASP A 1 108 ? 4.745 -6.473 5.970 1.00 95.69 108 ASP A O 1
ATOM 875 N N . ARG A 1 109 ? 4.935 -8.510 5.045 1.00 95.56 109 ARG A N 1
ATOM 876 C CA . ARG A 1 109 ? 5.342 -8.032 3.725 1.00 95.56 109 ARG A CA 1
ATOM 877 C C . ARG A 1 109 ? 5.179 -9.107 2.663 1.00 95.56 109 ARG A C 1
ATOM 879 O O . ARG A 1 109 ? 5.469 -10.281 2.886 1.00 95.56 109 ARG A O 1
ATOM 886 N N . GLU A 1 110 ? 4.905 -8.661 1.448 1.00 94.25 110 GLU A N 1
ATOM 887 C CA . GLU A 1 110 ? 4.964 -9.491 0.252 1.00 94.25 110 GLU A CA 1
ATOM 888 C C . GLU A 1 110 ? 5.822 -8.810 -0.811 1.00 94.25 110 GLU A C 1
ATOM 890 O O . GLU A 1 110 ? 5.726 -7.604 -1.034 1.00 94.25 110 GLU A O 1
ATOM 895 N N . ILE A 1 111 ? 6.647 -9.594 -1.507 1.00 92.00 111 ILE A N 1
ATOM 896 C CA . ILE A 1 111 ? 7.446 -9.118 -2.637 1.00 92.00 111 ILE A CA 1
ATOM 897 C C . ILE A 1 111 ? 7.258 -10.079 -3.803 1.00 92.00 111 ILE A C 1
ATOM 899 O O . ILE A 1 111 ? 7.424 -11.290 -3.667 1.00 92.00 111 ILE A O 1
ATOM 903 N N . ARG A 1 112 ? 6.928 -9.529 -4.970 1.00 88.94 112 ARG A N 1
ATOM 904 C CA . ARG A 1 112 ? 6.732 -10.264 -6.217 1.00 88.94 112 ARG A CA 1
ATOM 905 C C . ARG A 1 112 ? 7.682 -9.734 -7.283 1.00 88.94 112 ARG A C 1
ATOM 907 O O . ARG A 1 112 ? 7.740 -8.533 -7.549 1.00 88.94 112 ARG A O 1
ATOM 914 N N . PHE A 1 113 ? 8.378 -10.653 -7.940 1.00 83.75 113 PHE A N 1
ATOM 915 C CA . PHE A 1 113 ? 9.266 -10.369 -9.062 1.00 83.75 113 PHE A CA 1
ATOM 916 C C . PHE A 1 113 ? 8.579 -10.783 -10.361 1.00 83.75 113 PHE A C 1
ATOM 918 O O . PHE A 1 113 ? 7.926 -11.820 -10.423 1.00 83.75 113 PHE A O 1
ATOM 925 N N . SER A 1 114 ? 8.698 -9.958 -11.394 1.00 75.44 114 SER A N 1
ATOM 926 C CA . SER A 1 114 ? 8.257 -10.268 -12.751 1.00 75.44 114 SER A CA 1
ATOM 927 C C . SER A 1 114 ? 9.402 -9.932 -13.702 1.00 75.44 114 SER A C 1
ATOM 929 O O . SER A 1 114 ? 9.869 -8.795 -13.755 1.00 75.44 114 SER A O 1
ATOM 931 N N . THR A 1 115 ? 9.872 -10.917 -14.450 1.00 65.88 115 THR A N 1
ATOM 932 C CA . THR A 1 115 ? 10.610 -10.677 -15.691 1.00 65.88 115 THR A CA 1
ATOM 933 C C . THR A 1 115 ? 9.600 -10.734 -16.828 1.00 65.88 115 THR A C 1
ATOM 935 O O . THR A 1 115 ? 8.740 -11.618 -16.785 1.00 65.88 115 THR A O 1
ATOM 938 N N . PRO A 1 116 ? 9.654 -9.840 -17.830 1.00 58.53 116 PRO A N 1
ATOM 939 C CA . PRO A 1 116 ? 8.963 -10.125 -19.072 1.00 58.53 116 PRO A CA 1
ATOM 940 C C . PRO A 1 116 ? 9.459 -11.478 -19.571 1.00 58.53 116 PRO A C 1
ATOM 942 O O . PRO A 1 116 ? 10.648 -11.795 -19.495 1.00 58.53 116 PRO A O 1
ATOM 945 N N . GLU A 1 117 ? 8.506 -12.305 -19.970 1.00 52.75 117 GLU A N 1
ATOM 946 C CA . GLU A 1 117 ? 8.741 -13.598 -20.589 1.00 52.75 117 GLU A CA 1
ATOM 947 C C . GLU A 1 117 ? 9.673 -13.317 -21.767 1.00 52.75 117 GLU A C 1
ATOM 949 O O . GLU A 1 117 ? 9.333 -12.501 -22.626 1.00 52.75 117 GLU A O 1
ATOM 954 N N . ASN A 1 118 ? 10.890 -13.871 -21.746 1.00 47.84 118 ASN A N 1
ATOM 955 C CA . ASN A 1 118 ? 11.822 -13.721 -22.854 1.00 47.84 118 ASN A CA 1
ATOM 956 C C . ASN A 1 118 ? 11.082 -14.164 -24.116 1.00 47.84 118 ASN A C 1
ATOM 958 O O . ASN A 1 118 ? 10.827 -15.354 -24.305 1.00 47.84 118 ASN A O 1
ATOM 962 N N . GLY A 1 119 ? 10.717 -13.201 -24.958 1.00 47.88 119 GLY A N 1
ATOM 963 C CA . GLY A 1 119 ? 10.314 -13.480 -26.317 1.00 47.88 119 GLY A CA 1
ATOM 964 C C . GLY A 1 119 ? 11.485 -14.180 -26.990 1.00 47.88 119 GLY A C 1
ATOM 965 O O . GLY A 1 119 ? 12.482 -13.544 -27.298 1.00 47.88 119 GLY A O 1
ATOM 966 N N . ASN A 1 120 ? 11.349 -15.493 -27.141 1.00 40.69 120 ASN A N 1
ATOM 967 C CA . ASN A 1 120 ? 11.888 -16.288 -28.229 1.00 40.69 120 ASN A CA 1
ATOM 968 C C . ASN A 1 120 ? 13.385 -16.081 -28.548 1.00 40.69 120 ASN A C 1
ATOM 970 O O . ASN A 1 120 ? 13.760 -15.240 -29.363 1.00 40.69 120 ASN A O 1
ATOM 974 N N . THR A 1 121 ? 14.237 -16.941 -27.987 1.00 44.66 121 THR A N 1
ATOM 975 C CA . THR A 1 121 ? 15.520 -17.277 -28.616 1.00 44.66 121 THR A CA 1
ATOM 976 C C . THR A 1 121 ? 15.233 -17.931 -29.968 1.00 44.66 121 THR A C 1
ATOM 978 O O . THR A 1 121 ? 14.949 -19.122 -30.023 1.00 44.66 121 THR A O 1
ATOM 981 N N . LEU A 1 122 ? 15.314 -17.162 -31.048 1.00 43.34 122 LEU A N 1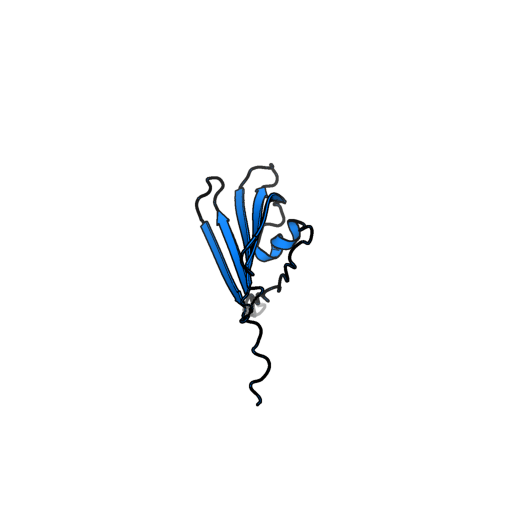
ATOM 982 C CA . LEU A 1 122 ? 15.558 -17.668 -32.395 1.00 43.34 122 LEU A CA 1
ATOM 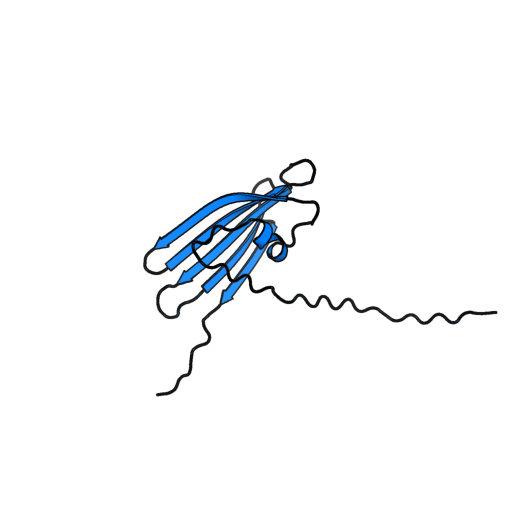983 C C . LEU A 1 122 ? 16.392 -16.624 -33.133 1.00 43.34 122 LEU A C 1
ATOM 985 O O . LEU A 1 122 ? 15.849 -15.605 -33.544 1.00 43.34 122 LEU A O 1
ATOM 989 N N . HIS A 1 123 ? 17.693 -16.885 -33.248 1.00 42.88 123 HIS A N 1
ATOM 990 C CA . HIS A 1 123 ? 18.527 -16.614 -34.419 1.00 42.88 123 HIS A CA 1
ATOM 991 C C . HIS A 1 123 ? 19.780 -17.485 -34.334 1.00 42.88 123 HIS A C 1
ATOM 993 O O . HIS A 1 123 ? 20.373 -17.549 -33.232 1.00 42.88 123 HIS A O 1
#

Secondary structure (DSSP, 8-state):
--PPP-------------------TTS---GGGGHHHHT--TTSEEEEEEEEEEEETTEEEEEEEEEEE-TT--EEEEEEEEEEEESSTT--EEEEEEEE-TTS-EEEEEEEEEPPP------

Foldseek 3Di:
DDDDDDDDDDPPPPPPDPDPLPPDPPDPDDQVSCCSVVVADPQKDKDWDDWDWDDDPQKIKIKTKIFIAHNVRDTQKIKIWMKIFGNDPQGKIKIKMFIAGPVRHTDDMDIDIDGPDPPDDDD

pLDDT: mean 76.72, std 22.37, range [30.84, 97.69]

Radius of gyration: 20.3 Å; chains: 1; bounding box: 56×54×50 Å